Protein AF-A0A951HLP0-F1 (afdb_monomer)

Secondary structure (DSSP, 8-state):
-PPP---TT------TT-TTHHHHHHHHHHHHHHHHHHHHHHHHHHH-TT----SSHHHHHHHHHHHHHH-GGGSS-HHHHHHHHHHHHHHHHHHHHHHHEEEEEEE-TTS-EEEEEEETTS-GGGTTSSEEEEEHHHHHHHHHHHHHHHHHHHHTSPPPPP-PPPPPP-

pLDDT: mean 77.83, std 17.71, range [28.23, 96.06]

Foldseek 3Di:
DDDPDDDPQFDPDQPVVNPCPLVVLLVLLLVLVVVLLVVLVVLLCVLPVPDPQDPQPVSSLVSSLVSCVVPVLQFQDSVLLVVLSVLCVVSSVVNVQSVQWDWDWTQHPVRWIKIWTFGPPQDPVGSPPDTDIDTPVCSVVSSVSNVVSSVSNVNGGDPDPDDPDPDDDD

Sequence (170 aa):
MNAPAVIPGVGQTVPPGAEGQAELFTGRFLKKVAEFEIWMVRLIAAADPTARIDTLIGKRVGALRAAVEKRPEIVRDRKRVEELLDRLQPYLALRAELAHGCSTTLTSEDGKRIYLFETASACPAHLWKVRTVIREDEIAVLYRGLSQIINELRQQTPPTPSSPRPRAPA

Mean predicted aligned error: 10.6 Å

Radius of gyration: 21.42 Å; Cα contacts (8 Å, |Δi|>4): 154; chains: 1; bounding box: 77×36×52 Å

Structure (mmCIF, N/CA/C/O backbone):
data_AF-A0A951HLP0-F1
#
_entry.id   AF-A0A951HLP0-F1
#
loop_
_atom_site.group_PDB
_atom_site.id
_atom_site.type_symbol
_atom_site.label_atom_id
_atom_site.label_alt_id
_atom_site.label_comp_id
_atom_site.label_asym_id
_atom_site.label_entity_id
_atom_site.label_seq_id
_atom_site.pdbx_PDB_ins_code
_atom_site.Cartn_x
_atom_site.Cartn_y
_atom_site.Cartn_z
_atom_site.occupancy
_atom_site.B_iso_or_equiv
_atom_site.auth_seq_id
_atom_site.auth_comp_id
_atom_site.auth_asym_id
_atom_site.auth_atom_id
_atom_site.pdbx_PDB_model_num
ATOM 1 N N . MET A 1 1 ? -30.164 25.508 22.913 1.00 33.47 1 MET A N 1
ATOM 2 C CA . MET A 1 1 ? -29.064 24.565 23.205 1.00 33.47 1 MET A CA 1
ATOM 3 C C . MET A 1 1 ? -29.574 23.179 22.847 1.00 33.47 1 MET A C 1
ATOM 5 O O . MET A 1 1 ? -30.487 22.711 23.509 1.00 33.47 1 MET A O 1
ATOM 9 N N . ASN A 1 2 ? -29.101 22.589 21.746 1.00 32.47 2 ASN A N 1
ATOM 10 C CA . ASN A 1 2 ? -29.548 21.262 21.309 1.00 32.47 2 ASN A CA 1
ATOM 11 C C . ASN A 1 2 ? -28.756 20.199 22.074 1.00 32.47 2 ASN A C 1
ATOM 13 O O . ASN A 1 2 ? -27.527 20.205 22.028 1.00 32.47 2 ASN A O 1
ATOM 17 N N . ALA A 1 3 ? -29.458 19.325 22.793 1.00 28.23 3 ALA A N 1
ATOM 18 C CA . ALA A 1 3 ? -28.857 18.172 23.449 1.00 28.23 3 ALA A CA 1
ATOM 19 C C . ALA A 1 3 ? -28.248 17.227 22.392 1.00 28.23 3 ALA A C 1
ATOM 21 O O . ALA A 1 3 ? -28.866 17.032 21.340 1.00 28.23 3 ALA A O 1
ATOM 22 N N . PRO A 1 4 ? -27.058 16.645 22.627 1.00 33.72 4 PRO A N 1
ATOM 23 C CA . PRO A 1 4 ? -26.508 15.644 21.723 1.00 33.72 4 PRO A CA 1
ATOM 24 C C . PRO A 1 4 ? -27.424 14.415 21.707 1.00 33.72 4 PRO A C 1
ATOM 26 O O . PRO A 1 4 ? -27.806 13.893 22.755 1.00 33.72 4 PRO A O 1
ATOM 29 N N . ALA A 1 5 ? -27.798 13.971 20.507 1.00 35.06 5 ALA A N 1
ATOM 30 C CA . ALA A 1 5 ? -28.610 12.780 20.311 1.00 35.06 5 ALA A CA 1
ATOM 31 C C . ALA A 1 5 ? -27.843 11.544 20.808 1.00 35.06 5 ALA A C 1
ATOM 33 O O . ALA A 1 5 ? -26.835 11.145 20.225 1.00 35.06 5 ALA A O 1
ATOM 34 N N . VAL A 1 6 ? -28.326 10.951 21.898 1.00 36.53 6 VAL A N 1
ATOM 35 C CA . VAL A 1 6 ? -27.866 9.655 22.399 1.00 36.53 6 VAL A CA 1
ATOM 36 C C . VAL A 1 6 ? -28.359 8.589 21.423 1.00 36.53 6 VAL A C 1
ATOM 38 O O . VAL A 1 6 ? -29.564 8.391 21.278 1.00 36.53 6 VAL A O 1
ATOM 41 N N . ILE A 1 7 ? -27.436 7.924 20.726 1.00 45.84 7 ILE A N 1
ATOM 42 C CA . ILE A 1 7 ? -27.752 6.743 19.916 1.00 45.84 7 ILE A CA 1
ATOM 43 C C . ILE A 1 7 ? -28.088 5.605 20.899 1.00 45.84 7 ILE A C 1
ATOM 45 O O . ILE A 1 7 ? -27.218 5.237 21.694 1.00 45.84 7 ILE A O 1
ATOM 49 N N . PRO A 1 8 ? -29.315 5.051 20.898 1.00 32.91 8 PRO A N 1
ATOM 50 C CA . PRO A 1 8 ? -29.680 3.966 21.805 1.00 32.91 8 PRO A CA 1
ATOM 51 C C . PRO A 1 8 ? -28.846 2.716 21.490 1.00 32.91 8 PRO A C 1
ATOM 53 O O . PRO A 1 8 ? -28.752 2.328 20.328 1.00 32.91 8 PRO A O 1
ATOM 56 N N . GLY A 1 9 ? -28.250 2.091 22.511 1.00 42.84 9 GLY A N 1
ATOM 57 C CA . GLY A 1 9 ? -27.527 0.812 22.386 1.00 42.84 9 GLY A CA 1
ATOM 58 C C . GLY A 1 9 ? -25.995 0.894 22.346 1.00 42.84 9 GLY A C 1
ATOM 59 O O . GLY A 1 9 ? -25.335 -0.134 22.273 1.00 42.84 9 GLY A O 1
ATOM 60 N N . VAL A 1 10 ? -25.396 2.087 22.433 1.00 45.25 10 VAL A N 1
ATOM 61 C CA . VAL A 1 10 ? -23.932 2.231 22.512 1.00 45.25 10 VAL A CA 1
ATOM 62 C C . VAL A 1 10 ? -23.540 2.629 23.930 1.00 45.25 10 VAL A C 1
ATOM 64 O O . VAL A 1 10 ? -23.569 3.805 24.292 1.00 45.25 10 VAL A O 1
ATOM 67 N N . GLY A 1 11 ? -23.173 1.642 24.747 1.00 44.16 11 GLY A N 1
ATOM 68 C CA . GLY A 1 11 ? -22.520 1.887 26.029 1.00 44.16 11 GLY A CA 1
ATOM 69 C C . GLY A 1 11 ? -21.175 2.571 25.790 1.00 44.16 11 GLY A C 1
ATOM 70 O O . GLY A 1 11 ? -20.193 1.921 25.439 1.00 44.16 11 GLY A O 1
ATOM 71 N N . GLN A 1 12 ? -21.120 3.895 25.942 1.00 46.59 12 GLN A N 1
ATOM 72 C CA . GLN A 1 12 ? -19.870 4.654 25.907 1.00 46.59 12 GLN A CA 1
ATOM 73 C C . GLN A 1 12 ? -19.082 4.410 27.197 1.00 46.59 12 GLN A C 1
ATOM 75 O O . GLN A 1 12 ? -19.018 5.251 28.087 1.00 46.59 12 GLN A O 1
ATOM 80 N N . THR A 1 13 ? -18.459 3.244 27.301 1.00 47.34 13 THR A N 1
ATOM 81 C CA . THR A 1 13 ? -17.343 3.029 28.218 1.00 47.34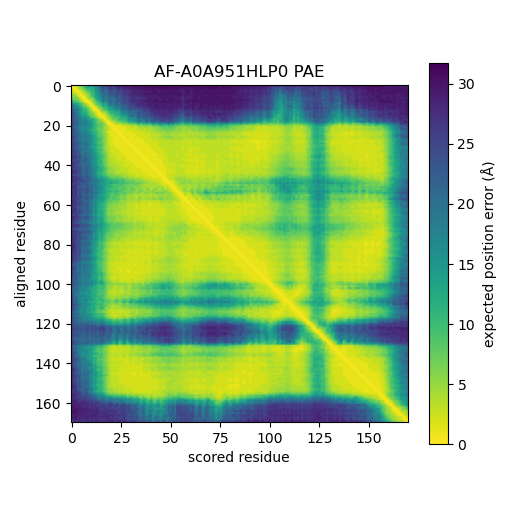 13 THR A CA 1
ATOM 82 C C . THR A 1 13 ? -16.139 2.661 27.372 1.00 47.34 13 THR A C 1
ATOM 84 O O . THR A 1 13 ? -16.037 1.539 26.873 1.00 47.34 13 THR A O 1
ATOM 87 N N . VAL A 1 14 ? -15.256 3.637 27.154 1.00 51.31 14 VAL A N 1
ATOM 88 C CA . VAL A 1 14 ? -13.933 3.408 26.568 1.00 51.31 14 VAL A CA 1
ATOM 89 C C . VAL A 1 14 ? -13.076 2.774 27.669 1.00 51.31 14 VAL A C 1
ATOM 91 O O . VAL A 1 14 ? -12.865 3.415 28.700 1.00 51.31 14 VAL A O 1
ATOM 94 N N . PRO A 1 15 ? -12.609 1.522 27.522 1.00 49.81 15 PRO A N 1
ATOM 95 C CA . PRO A 1 15 ? -11.716 0.923 28.505 1.00 49.81 15 PRO A CA 1
ATOM 96 C C . PRO A 1 15 ? -10.405 1.723 28.593 1.00 49.81 15 PRO A C 1
ATOM 98 O O . PRO A 1 15 ? -9.891 2.147 27.550 1.00 49.81 15 PRO A O 1
ATOM 101 N N . PRO A 1 16 ? -9.808 1.898 29.785 1.00 44.09 16 PRO A N 1
ATOM 102 C CA . PRO A 1 16 ? -8.483 2.503 29.906 1.00 44.09 16 PRO A CA 1
ATOM 103 C C . PRO A 1 16 ? -7.464 1.710 29.066 1.00 44.09 16 PRO A C 1
ATOM 105 O O . PRO A 1 16 ? -7.384 0.486 29.162 1.00 44.09 16 PRO A O 1
ATOM 108 N N . GLY A 1 17 ? -6.721 2.400 28.191 1.00 51.84 17 GLY A N 1
ATOM 109 C CA . GLY A 1 17 ? -5.798 1.787 27.219 1.00 51.84 17 GLY A CA 1
ATOM 110 C C . GLY A 1 17 ? -6.395 1.474 25.836 1.00 51.84 17 GLY A C 1
ATOM 111 O O . GLY A 1 17 ? -5.693 0.944 24.972 1.00 51.84 17 GLY A O 1
ATOM 112 N N . ALA A 1 18 ? -7.673 1.790 25.594 1.00 51.97 18 ALA A N 1
ATOM 113 C CA . ALA A 1 18 ? -8.251 1.802 24.245 1.00 51.97 18 ALA A CA 1
ATOM 114 C C . ALA A 1 18 ? -7.958 3.096 23.466 1.00 51.97 18 ALA A C 1
ATOM 116 O O . ALA A 1 18 ? -8.036 3.090 22.236 1.00 51.97 18 ALA A O 1
ATOM 117 N N . GLU A 1 19 ? -7.580 4.165 24.167 1.00 56.59 19 GLU A N 1
ATOM 118 C CA . GLU A 1 19 ? -7.109 5.420 23.582 1.00 56.59 19 GLU A CA 1
ATOM 119 C C . GLU A 1 19 ? -5.821 5.169 22.784 1.00 56.59 19 GLU A C 1
ATOM 121 O O . GLU A 1 19 ? -4.858 4.597 23.296 1.00 56.59 19 GLU A O 1
ATOM 126 N N . GLY A 1 20 ? -5.803 5.550 21.507 1.00 69.50 20 GLY A N 1
ATOM 127 C CA . GLY A 1 20 ? -4.611 5.445 20.666 1.00 69.50 20 GLY A CA 1
ATOM 128 C C . GLY A 1 20 ? -4.550 4.218 19.753 1.00 69.50 20 GLY A C 1
ATOM 129 O O . GLY A 1 20 ? -3.706 4.190 18.864 1.00 69.50 20 GLY A O 1
ATOM 130 N N . GLN A 1 21 ? -5.391 3.189 19.917 1.00 78.38 21 GLN A N 1
ATOM 131 C CA . GLN A 1 21 ? -5.328 1.994 19.050 1.00 78.38 21 GLN A CA 1
ATOM 132 C C . GLN A 1 21 ? -5.685 2.309 17.586 1.00 78.38 21 GLN A C 1
ATOM 134 O O . GLN A 1 21 ? -5.004 1.837 16.671 1.00 78.38 21 GLN A O 1
ATOM 139 N N . ALA A 1 22 ? -6.704 3.143 17.361 1.00 80.56 22 ALA A N 1
ATOM 140 C CA . ALA A 1 22 ? -7.105 3.583 16.023 1.00 80.56 22 ALA A CA 1
ATOM 141 C C . ALA A 1 22 ? -6.003 4.422 15.360 1.00 80.56 22 ALA A C 1
ATOM 143 O O . ALA A 1 22 ? -5.682 4.246 14.182 1.00 80.56 22 ALA A O 1
ATOM 144 N N . GLU A 1 23 ? -5.378 5.298 16.141 1.00 83.75 23 GLU A N 1
ATOM 145 C CA . GLU A 1 23 ? -4.294 6.183 15.732 1.00 83.75 23 GLU A CA 1
ATOM 146 C C . GLU A 1 23 ? -3.020 5.380 15.437 1.00 83.75 23 GLU A C 1
ATOM 148 O O . GLU A 1 23 ? -2.352 5.613 14.429 1.00 83.75 23 GLU A O 1
ATOM 153 N N . LEU A 1 24 ? -2.705 4.377 16.263 1.00 86.62 24 LEU A N 1
ATOM 154 C CA . LEU A 1 24 ? -1.588 3.455 16.053 1.00 86.62 24 LEU A CA 1
ATOM 155 C C . LEU A 1 24 ? -1.782 2.617 14.790 1.00 86.62 24 LEU A C 1
ATOM 157 O O . LEU A 1 24 ? -0.832 2.457 14.018 1.00 86.62 24 LEU A O 1
ATOM 161 N N . PHE A 1 25 ? -2.987 2.086 14.567 1.00 88.06 25 PHE A N 1
ATOM 162 C CA . PHE A 1 25 ? -3.315 1.384 13.330 1.00 88.06 25 PHE A CA 1
ATOM 163 C C . PHE A 1 25 ? -3.137 2.306 12.124 1.00 88.06 25 PHE A C 1
ATOM 165 O O . PHE A 1 25 ? -2.385 1.964 11.212 1.00 88.06 25 PHE A O 1
ATOM 172 N N . THR A 1 26 ? -3.747 3.491 12.164 1.00 87.94 26 THR A N 1
ATOM 173 C CA . THR A 1 26 ? -3.657 4.504 11.107 1.00 87.94 26 THR A CA 1
ATOM 174 C C . THR A 1 26 ? -2.202 4.842 10.803 1.00 87.94 26 THR A C 1
ATOM 176 O O . THR A 1 26 ? -1.750 4.689 9.670 1.00 87.94 26 THR A O 1
ATOM 179 N N . GLY A 1 27 ? -1.413 5.197 11.819 1.00 89.56 27 GLY A N 1
ATOM 180 C CA . GLY A 1 27 ? 0.000 5.531 11.664 1.00 89.56 27 GLY A CA 1
ATOM 181 C C . GLY A 1 27 ? 0.823 4.388 11.062 1.00 89.56 27 GLY A C 1
ATOM 182 O O . GLY A 1 27 ? 1.604 4.610 10.135 1.00 89.56 27 GLY A O 1
ATOM 183 N N . ARG A 1 28 ? 0.629 3.146 11.529 1.00 91.31 28 ARG A N 1
ATOM 184 C CA . ARG A 1 28 ? 1.326 1.967 10.981 1.00 91.31 28 ARG A CA 1
ATOM 185 C C . ARG A 1 28 ? 0.916 1.675 9.541 1.00 91.31 28 ARG A C 1
ATOM 187 O O . ARG A 1 28 ? 1.782 1.389 8.715 1.00 91.31 28 ARG A O 1
ATOM 194 N N . PHE A 1 29 ? -0.376 1.755 9.239 1.00 92.88 29 PHE A N 1
ATOM 195 C CA . PHE A 1 29 ? -0.913 1.510 7.906 1.00 92.88 29 PHE A CA 1
ATOM 196 C C . PHE A 1 29 ? -0.388 2.547 6.908 1.00 92.88 29 PHE A C 1
ATOM 198 O O . PHE A 1 29 ? 0.205 2.184 5.891 1.00 92.88 29 PHE A O 1
ATOM 205 N N . LEU A 1 30 ? -0.503 3.837 7.240 1.00 91.81 30 LEU A N 1
ATOM 206 C CA . LEU A 1 30 ? -0.012 4.937 6.408 1.00 91.81 30 LEU A CA 1
ATOM 207 C C . LEU A 1 30 ? 1.502 4.857 6.195 1.00 91.81 30 LEU A C 1
ATOM 209 O O . LEU A 1 30 ? 1.968 5.001 5.064 1.00 91.81 30 LEU A O 1
ATOM 213 N N . LYS A 1 31 ? 2.274 4.550 7.246 1.00 92.69 31 LYS A N 1
ATOM 214 C CA . LYS A 1 31 ? 3.724 4.342 7.128 1.00 92.69 31 LYS A CA 1
ATOM 215 C C . LYS A 1 31 ? 4.051 3.211 6.153 1.00 92.69 31 LYS A C 1
ATOM 217 O O . LYS A 1 31 ? 4.928 3.367 5.307 1.00 92.69 31 LYS A O 1
ATOM 222 N N . LYS A 1 32 ? 3.334 2.087 6.236 1.00 92.75 32 LYS A N 1
ATOM 223 C CA . LYS A 1 32 ? 3.557 0.936 5.354 1.00 92.75 32 LYS A CA 1
ATOM 224 C C . LYS A 1 32 ? 3.273 1.272 3.891 1.00 92.75 32 LYS A C 1
ATOM 226 O O . LYS A 1 32 ? 4.046 0.888 3.013 1.00 92.75 32 LYS A O 1
ATOM 231 N N . VAL A 1 33 ? 2.200 2.017 3.630 1.00 92.88 33 VAL A N 1
ATOM 232 C CA . VAL A 1 33 ? 1.884 2.498 2.280 1.00 92.88 33 VAL A CA 1
ATOM 233 C C . VAL A 1 33 ? 2.950 3.480 1.790 1.00 92.88 33 VAL A C 1
ATOM 235 O O . VAL A 1 33 ? 3.415 3.342 0.664 1.00 92.88 33 VAL A O 1
ATOM 238 N N . ALA A 1 34 ? 3.427 4.399 2.632 1.00 90.50 34 ALA A N 1
ATOM 239 C CA . ALA A 1 34 ? 4.500 5.326 2.266 1.00 90.50 34 ALA A CA 1
ATOM 240 C C . ALA A 1 34 ? 5.815 4.604 1.904 1.00 90.50 34 ALA A C 1
ATOM 242 O O . ALA A 1 34 ? 6.459 4.943 0.911 1.00 90.50 34 ALA A O 1
ATOM 243 N N . GLU A 1 35 ? 6.202 3.562 2.649 1.00 91.19 35 GLU A N 1
ATOM 244 C CA . GLU A 1 35 ? 7.356 2.711 2.306 1.00 91.19 35 GLU A CA 1
ATOM 245 C C . GLU A 1 35 ? 7.196 2.034 0.937 1.00 91.19 35 GLU A C 1
ATOM 247 O O . GLU A 1 35 ? 8.170 1.853 0.200 1.00 91.19 35 GLU A O 1
ATOM 252 N N . PHE A 1 36 ? 5.971 1.633 0.597 1.00 92.12 36 PHE A N 1
ATOM 253 C CA . PHE A 1 36 ? 5.656 1.081 -0.713 1.00 92.12 36 PHE A CA 1
ATOM 254 C C . PHE A 1 36 ? 5.706 2.148 -1.813 1.00 92.12 36 PHE A C 1
ATOM 256 O O . PHE A 1 36 ? 6.301 1.901 -2.860 1.00 92.12 36 PHE A O 1
ATOM 263 N N . GLU A 1 37 ? 5.180 3.348 -1.566 1.00 91.19 37 GLU A N 1
ATOM 264 C CA . GLU A 1 37 ? 5.268 4.473 -2.501 1.00 91.19 37 GLU A CA 1
ATOM 265 C C . GLU A 1 37 ? 6.723 4.808 -2.853 1.00 91.19 37 GLU A C 1
ATOM 267 O O . GLU A 1 37 ? 7.054 4.945 -4.029 1.00 91.19 37 GLU A O 1
ATOM 272 N N . ILE A 1 38 ? 7.612 4.870 -1.856 1.00 90.00 38 ILE A N 1
ATOM 273 C CA . ILE A 1 38 ? 9.047 5.114 -2.073 1.00 90.00 38 ILE A CA 1
ATOM 274 C C . ILE A 1 38 ? 9.661 4.021 -2.954 1.00 90.00 38 ILE A C 1
ATOM 276 O O . ILE A 1 38 ? 10.454 4.315 -3.850 1.00 90.00 38 ILE A O 1
ATOM 280 N N . TRP A 1 39 ? 9.305 2.758 -2.715 1.00 90.50 39 TRP A N 1
ATOM 281 C CA . TRP A 1 39 ? 9.765 1.649 -3.548 1.00 90.50 39 TRP A CA 1
ATOM 282 C C . TRP A 1 39 ? 9.264 1.776 -4.997 1.00 90.50 39 TRP A C 1
ATOM 284 O O . TRP A 1 39 ? 10.074 1.644 -5.914 1.00 90.50 39 TRP A O 1
ATOM 294 N N . MET A 1 40 ? 7.986 2.114 -5.217 1.00 90.94 40 MET A N 1
ATOM 295 C CA . MET A 1 40 ? 7.440 2.318 -6.567 1.00 90.94 40 MET A CA 1
ATOM 296 C C . MET A 1 40 ? 8.172 3.435 -7.309 1.00 90.94 40 MET A C 1
ATOM 298 O O . MET A 1 40 ? 8.553 3.258 -8.460 1.00 90.94 40 MET A O 1
ATOM 302 N N . VAL A 1 41 ? 8.404 4.569 -6.642 1.00 90.25 41 VAL A N 1
ATOM 303 C CA . VAL A 1 41 ? 9.123 5.721 -7.209 1.00 90.25 41 VAL A CA 1
ATOM 304 C C . VAL A 1 41 ? 10.511 5.298 -7.692 1.00 90.25 41 VAL A C 1
ATOM 306 O O . VAL A 1 41 ? 10.904 5.636 -8.804 1.00 90.25 41 VAL A O 1
ATOM 309 N N . ARG A 1 42 ? 11.241 4.516 -6.886 1.00 88.25 42 ARG A N 1
ATOM 310 C CA . ARG A 1 42 ? 12.567 4.001 -7.261 1.00 88.25 42 ARG A CA 1
ATOM 311 C C . ARG A 1 42 ? 12.505 3.071 -8.468 1.00 88.25 42 ARG A C 1
ATOM 313 O O . ARG A 1 42 ? 13.367 3.159 -9.334 1.00 88.25 42 ARG A O 1
ATOM 320 N N . LEU A 1 43 ? 11.499 2.199 -8.527 1.00 87.44 43 LEU A N 1
ATOM 321 C CA . LEU A 1 43 ? 11.332 1.265 -9.637 1.00 87.44 43 LEU A CA 1
ATOM 322 C C . LEU A 1 43 ? 10.976 1.996 -10.941 1.00 87.44 43 LEU A C 1
ATOM 324 O O . LEU A 1 43 ? 11.568 1.715 -11.979 1.00 87.44 43 LEU A O 1
ATOM 328 N N . ILE A 1 44 ? 10.080 2.985 -10.872 1.00 89.06 44 ILE A N 1
ATOM 329 C CA . ILE A 1 44 ? 9.731 3.847 -12.010 1.00 89.06 44 ILE A CA 1
ATOM 330 C C . ILE A 1 44 ? 10.964 4.617 -12.485 1.00 89.06 44 ILE A C 1
ATOM 332 O O . ILE A 1 44 ? 11.258 4.596 -13.672 1.00 89.06 44 ILE A O 1
ATOM 336 N N . ALA A 1 45 ? 11.719 5.237 -11.575 1.00 86.88 45 ALA A N 1
ATOM 337 C CA . ALA A 1 45 ? 12.927 5.985 -11.924 1.00 86.88 45 ALA A CA 1
ATOM 338 C C . ALA A 1 45 ? 14.028 5.098 -12.535 1.00 86.88 45 ALA A C 1
ATOM 340 O O . ALA A 1 45 ? 14.765 5.547 -13.407 1.00 86.88 45 ALA A O 1
ATOM 341 N N . ALA A 1 46 ? 14.142 3.837 -12.108 1.00 83.56 46 ALA A N 1
ATOM 342 C CA . ALA A 1 46 ? 15.068 2.879 -12.713 1.00 83.56 46 ALA A CA 1
ATOM 343 C C . ALA A 1 46 ? 14.639 2.466 -14.135 1.00 83.56 46 ALA A C 1
ATOM 345 O O . ALA A 1 46 ? 15.486 2.202 -14.991 1.00 83.56 46 ALA A O 1
ATOM 346 N N . ALA A 1 47 ? 13.330 2.414 -14.392 1.00 85.06 47 ALA A N 1
ATOM 347 C CA . ALA A 1 47 ? 12.780 2.117 -15.709 1.00 85.06 47 ALA A CA 1
ATOM 348 C C . ALA A 1 47 ? 12.875 3.320 -16.661 1.00 85.06 47 ALA A C 1
ATOM 350 O O . ALA A 1 47 ? 13.255 3.154 -17.820 1.00 85.06 47 ALA A O 1
ATOM 351 N N . ASP A 1 48 ? 12.562 4.512 -16.159 1.00 84.12 48 ASP A N 1
ATOM 352 C CA . ASP A 1 48 ? 12.552 5.780 -16.882 1.00 84.12 48 ASP A CA 1
ATOM 353 C C . ASP A 1 48 ? 13.072 6.910 -15.969 1.00 84.12 48 ASP A C 1
ATOM 355 O O . ASP A 1 48 ? 12.303 7.508 -15.208 1.00 84.12 48 ASP A O 1
ATOM 359 N N . PRO A 1 49 ? 14.375 7.241 -16.048 1.00 81.94 49 PRO A N 1
ATOM 360 C CA . PRO A 1 49 ? 14.981 8.302 -15.241 1.00 81.94 49 PRO A CA 1
ATOM 361 C C . PRO A 1 49 ? 14.418 9.700 -15.523 1.00 81.94 49 PRO A C 1
ATOM 363 O O . PRO A 1 49 ? 14.631 10.619 -14.734 1.00 81.94 49 PRO A O 1
ATOM 366 N N . THR A 1 50 ? 13.725 9.879 -16.652 1.00 83.81 50 THR A N 1
ATOM 367 C CA . THR A 1 50 ? 13.145 11.162 -17.070 1.00 83.81 50 THR A CA 1
ATOM 368 C C . THR A 1 50 ? 11.679 11.308 -16.673 1.00 83.81 50 THR A C 1
ATOM 370 O O . THR A 1 50 ? 11.104 12.393 -16.810 1.00 83.81 50 THR A O 1
ATOM 373 N N . ALA A 1 51 ? 11.069 10.240 -16.147 1.00 80.75 51 ALA A N 1
ATOM 374 C CA . ALA A 1 51 ? 9.680 10.242 -15.729 1.00 80.75 51 ALA A CA 1
ATOM 375 C C . ALA A 1 51 ? 9.438 11.292 -14.636 1.00 80.75 51 ALA A C 1
ATOM 377 O O . ALA A 1 51 ? 10.045 11.278 -13.564 1.00 80.75 51 ALA A O 1
ATOM 378 N N . ARG A 1 52 ? 8.474 12.187 -14.875 1.00 81.44 52 ARG A N 1
ATOM 379 C CA . ARG A 1 52 ? 7.936 13.059 -13.826 1.00 81.44 52 ARG A CA 1
ATOM 380 C C . ARG A 1 52 ? 7.006 12.240 -12.941 1.00 81.44 52 ARG A C 1
ATOM 382 O O . ARG A 1 52 ? 5.879 11.937 -13.327 1.00 81.44 52 ARG A O 1
ATOM 389 N N . ILE A 1 53 ? 7.489 11.872 -11.759 1.00 79.81 53 ILE A N 1
ATOM 390 C CA . ILE A 1 53 ? 6.726 11.057 -10.814 1.00 79.81 53 ILE A CA 1
ATOM 391 C C . ILE A 1 53 ? 5.850 11.975 -9.956 1.00 79.81 53 ILE A C 1
ATOM 393 O O . ILE A 1 53 ? 6.349 12.778 -9.171 1.00 79.81 53 ILE A O 1
ATOM 397 N N . ASP A 1 54 ? 4.534 11.855 -10.124 1.00 84.06 54 ASP A N 1
ATOM 398 C CA . ASP A 1 54 ? 3.536 12.647 -9.398 1.00 84.06 54 ASP A CA 1
ATOM 399 C C . ASP A 1 54 ? 3.538 12.319 -7.887 1.00 84.06 54 ASP A C 1
ATOM 401 O O . ASP A 1 54 ? 4.058 11.285 -7.455 1.00 84.06 54 ASP A O 1
ATOM 405 N N . THR A 1 55 ? 2.967 13.191 -7.056 1.00 78.69 55 THR A N 1
ATOM 406 C CA . THR A 1 55 ? 2.843 12.976 -5.605 1.00 78.69 55 THR A CA 1
ATOM 407 C C . THR A 1 55 ? 1.658 12.086 -5.243 1.00 78.69 55 THR A C 1
ATOM 409 O O . THR A 1 55 ? 1.691 11.424 -4.207 1.00 78.69 55 THR A O 1
ATOM 412 N N . LEU A 1 56 ? 0.635 12.020 -6.099 1.00 81.38 56 LEU A N 1
ATOM 413 C CA . LEU A 1 56 ? -0.572 11.240 -5.839 1.00 81.38 56 LEU A CA 1
ATOM 414 C C . LEU A 1 56 ? -0.333 9.739 -6.052 1.00 81.38 56 LEU A C 1
ATOM 416 O O . LEU A 1 56 ? 0.044 9.302 -7.141 1.00 81.38 56 LEU A O 1
ATOM 420 N N . ILE A 1 57 ? -0.637 8.927 -5.034 1.00 82.50 57 ILE A N 1
ATOM 421 C CA . ILE A 1 57 ? -0.406 7.474 -5.064 1.00 82.50 57 ILE A CA 1
ATOM 422 C C . ILE A 1 57 ? -1.096 6.773 -6.243 1.00 82.50 57 ILE A C 1
ATOM 424 O O . ILE A 1 57 ? -0.475 5.937 -6.895 1.00 82.50 57 ILE A O 1
ATOM 428 N N . GLY A 1 58 ? -2.333 7.151 -6.583 1.00 80.19 58 GLY A N 1
ATOM 429 C CA . GLY A 1 58 ? -3.049 6.568 -7.724 1.00 80.19 58 GLY A CA 1
ATOM 430 C C . GLY A 1 58 ? -2.322 6.802 -9.052 1.00 80.19 58 GLY A C 1
ATOM 431 O O . GLY A 1 58 ? -2.186 5.888 -9.864 1.00 80.19 58 GLY A O 1
ATOM 432 N N . LYS A 1 59 ? -1.749 7.997 -9.237 1.00 84.75 59 LYS A N 1
ATOM 433 C CA . LYS A 1 59 ? -0.929 8.315 -10.413 1.00 84.75 59 LYS A CA 1
ATOM 434 C C . LYS A 1 59 ? 0.401 7.564 -10.406 1.00 84.75 59 LYS A C 1
ATOM 436 O O . LYS A 1 59 ? 0.840 7.125 -11.463 1.00 84.75 59 LYS A O 1
ATOM 441 N N . ARG A 1 60 ? 1.016 7.355 -9.235 1.00 87.38 60 ARG A N 1
ATOM 442 C CA . ARG A 1 60 ? 2.229 6.524 -9.094 1.00 87.38 60 ARG A CA 1
ATOM 443 C C . ARG A 1 60 ? 1.974 5.072 -9.498 1.00 87.38 60 ARG A C 1
ATOM 445 O O . ARG A 1 60 ? 2.795 4.497 -10.201 1.00 87.38 60 ARG A O 1
ATOM 452 N N . VAL A 1 61 ? 0.831 4.499 -9.121 1.00 89.00 61 VAL A N 1
ATOM 453 C CA . VAL A 1 61 ? 0.447 3.138 -9.539 1.00 89.00 61 VAL A CA 1
ATOM 454 C C . VAL A 1 61 ? 0.240 3.061 -11.052 1.00 89.00 61 VAL A C 1
ATOM 456 O O . VAL A 1 61 ? 0.751 2.142 -11.687 1.00 89.00 61 VAL A O 1
ATOM 459 N N . GLY A 1 62 ? -0.442 4.045 -11.647 1.00 88.19 62 GLY A N 1
ATOM 460 C CA . GLY A 1 62 ? -0.576 4.141 -13.105 1.00 88.19 62 GLY A CA 1
ATOM 461 C C . GLY A 1 62 ? 0.776 4.266 -13.816 1.00 88.19 62 GLY A C 1
ATOM 462 O O . GLY A 1 62 ? 1.027 3.574 -14.801 1.00 88.19 62 GLY A O 1
ATOM 463 N N . ALA A 1 63 ? 1.684 5.081 -13.275 1.00 88.94 63 ALA A N 1
ATOM 464 C CA . ALA A 1 63 ? 3.040 5.229 -13.796 1.00 88.94 63 ALA A CA 1
ATOM 465 C C . ALA A 1 63 ? 3.853 3.930 -13.684 1.00 88.94 63 ALA A C 1
ATOM 467 O O . ALA A 1 63 ? 4.586 3.598 -14.611 1.00 88.94 63 ALA A O 1
ATOM 468 N N . LEU A 1 64 ? 3.691 3.162 -12.602 1.00 89.62 64 LEU A N 1
ATOM 469 C CA . LEU A 1 64 ? 4.314 1.846 -12.471 1.00 89.62 64 LEU A CA 1
ATOM 470 C C . LEU A 1 64 ? 3.772 0.858 -13.511 1.00 89.62 64 LEU A C 1
ATOM 472 O O . LEU A 1 64 ? 4.568 0.161 -14.134 1.00 89.62 64 LEU A O 1
ATOM 476 N N . ARG A 1 65 ? 2.453 0.825 -13.750 1.00 91.44 65 ARG A N 1
ATOM 477 C CA . ARG A 1 65 ? 1.868 -0.000 -14.824 1.00 91.44 65 ARG A CA 1
ATOM 478 C C . ARG A 1 65 ? 2.474 0.355 -16.181 1.00 91.44 65 ARG A C 1
ATOM 480 O O . ARG A 1 65 ? 2.954 -0.530 -16.880 1.00 91.44 65 ARG A O 1
ATOM 487 N N . ALA A 1 66 ? 2.541 1.646 -16.504 1.00 90.00 66 ALA A N 1
ATOM 488 C C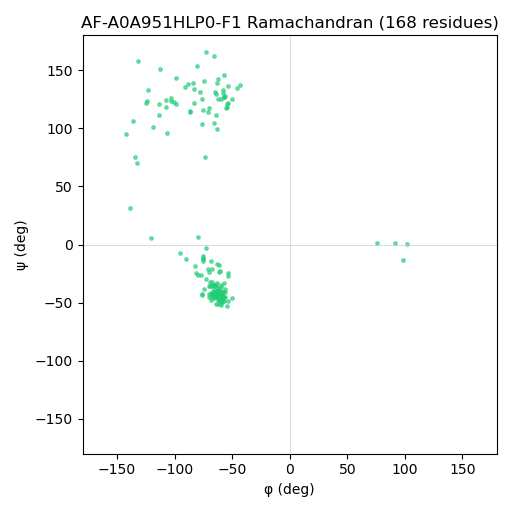A . ALA A 1 66 ? 3.146 2.117 -17.748 1.00 90.00 66 ALA A CA 1
ATOM 489 C C . ALA A 1 66 ? 4.647 1.779 -17.844 1.00 90.00 66 ALA A C 1
ATOM 491 O O . ALA A 1 66 ? 5.134 1.438 -18.919 1.00 90.00 66 ALA A O 1
ATOM 492 N N . ALA A 1 67 ? 5.388 1.854 -16.735 1.00 88.56 67 ALA A N 1
ATOM 493 C CA . ALA A 1 67 ? 6.804 1.494 -16.692 1.00 88.56 67 ALA A CA 1
ATOM 494 C C . ALA A 1 67 ? 7.016 -0.005 -16.954 1.00 88.56 67 ALA A C 1
ATOM 496 O O . ALA A 1 67 ? 7.853 -0.365 -17.777 1.00 88.56 67 ALA A O 1
ATOM 497 N N . VAL A 1 68 ? 6.224 -0.864 -16.305 1.00 89.69 68 VAL A N 1
ATOM 498 C CA . VAL A 1 68 ? 6.255 -2.323 -16.495 1.00 89.69 68 VAL A CA 1
ATOM 499 C C . VAL A 1 68 ? 5.820 -2.714 -17.909 1.00 89.69 68 VAL A C 1
ATOM 501 O O . VAL A 1 68 ? 6.356 -3.656 -18.484 1.00 89.69 68 VAL A O 1
ATOM 504 N N . GLU A 1 69 ? 4.872 -1.988 -18.497 1.00 89.69 69 GLU A N 1
ATOM 505 C CA . GLU A 1 69 ? 4.446 -2.211 -19.876 1.00 89.69 69 GLU A CA 1
ATOM 506 C C . GLU A 1 69 ? 5.535 -1.861 -20.893 1.00 89.69 69 GLU A C 1
ATOM 508 O O . GLU A 1 69 ? 5.790 -2.640 -21.810 1.00 89.69 69 GLU A O 1
ATOM 513 N N . LYS A 1 70 ? 6.196 -0.712 -20.721 1.00 88.00 70 LYS A N 1
ATOM 514 C CA . LYS A 1 70 ? 7.280 -0.268 -21.609 1.00 88.00 70 LYS A CA 1
ATOM 515 C C . LYS A 1 70 ? 8.542 -1.113 -21.465 1.00 88.00 70 LYS A C 1
ATOM 517 O O . LYS A 1 70 ? 9.260 -1.299 -22.442 1.00 88.00 70 LYS A O 1
ATOM 522 N N . ARG A 1 71 ? 8.838 -1.557 -20.242 1.00 87.56 71 ARG A N 1
ATOM 523 C CA . ARG A 1 71 ? 10.070 -2.260 -19.875 1.00 87.56 71 ARG A CA 1
ATOM 524 C C . ARG A 1 71 ? 9.744 -3.476 -19.014 1.00 87.56 71 ARG A C 1
ATOM 526 O O . ARG A 1 71 ? 9.924 -3.429 -17.795 1.00 87.56 71 ARG A O 1
ATOM 533 N N . PRO A 1 72 ? 9.233 -4.563 -19.615 1.00 86.88 72 PRO A N 1
ATOM 534 C CA . PRO A 1 72 ? 8.822 -5.742 -18.863 1.00 86.88 72 PRO A CA 1
ATOM 535 C C . PRO A 1 72 ? 9.975 -6.378 -18.080 1.00 86.88 72 PRO A C 1
ATOM 537 O O . PRO A 1 72 ? 9.721 -7.022 -17.072 1.00 86.88 72 PRO A O 1
ATOM 540 N N . GLU A 1 73 ? 11.232 -6.153 -18.472 1.00 87.56 73 GLU A N 1
ATOM 541 C CA . GLU A 1 73 ? 12.422 -6.702 -17.817 1.00 87.56 73 GLU A CA 1
ATOM 542 C C . GLU A 1 73 ? 12.697 -6.147 -16.408 1.00 87.56 73 GLU A C 1
ATOM 544 O O . GLU A 1 73 ? 13.496 -6.721 -15.667 1.00 87.56 73 GLU A O 1
ATOM 549 N N . ILE A 1 74 ? 12.048 -5.046 -16.006 1.00 88.06 74 ILE A N 1
ATOM 550 C CA . ILE A 1 74 ? 12.183 -4.494 -14.644 1.00 88.06 74 ILE A CA 1
ATOM 551 C C . ILE A 1 74 ? 11.416 -5.320 -13.601 1.00 88.06 74 ILE A C 1
ATOM 553 O O . ILE A 1 74 ? 11.566 -5.090 -12.397 1.00 88.06 74 ILE A O 1
ATOM 557 N N . VAL A 1 75 ? 10.583 -6.263 -14.053 1.00 90.75 75 VAL A N 1
ATOM 558 C CA . VAL A 1 75 ? 9.858 -7.224 -13.222 1.00 90.75 75 VAL A CA 1
ATOM 559 C C . VAL A 1 75 ? 10.009 -8.641 -13.781 1.00 90.75 75 VAL A C 1
ATOM 561 O O . VAL A 1 75 ? 10.310 -8.843 -14.950 1.00 90.75 75 VAL A O 1
ATOM 564 N N . ARG A 1 76 ? 9.815 -9.653 -12.937 1.00 91.31 76 ARG A N 1
ATOM 565 C CA . ARG A 1 76 ? 9.892 -11.068 -13.328 1.00 91.31 76 ARG A CA 1
ATOM 566 C C . ARG A 1 76 ? 8.647 -11.518 -14.084 1.00 91.31 76 ARG A C 1
ATOM 568 O O . ARG A 1 76 ? 8.762 -12.216 -15.083 1.00 91.31 76 ARG A O 1
ATOM 575 N N . ASP A 1 77 ? 7.473 -11.120 -13.600 1.00 92.50 77 ASP A N 1
ATOM 576 C CA . ASP A 1 77 ? 6.182 -11.460 -14.192 1.00 92.50 77 ASP A CA 1
ATOM 577 C C . ASP A 1 77 ? 5.271 -10.226 -14.225 1.00 92.50 77 ASP A C 1
ATOM 579 O O . ASP A 1 77 ? 4.740 -9.783 -13.202 1.00 92.50 77 ASP A O 1
ATOM 583 N N . ARG A 1 78 ? 5.084 -9.670 -15.427 1.00 91.19 78 ARG A N 1
ATOM 584 C CA . ARG A 1 78 ? 4.218 -8.508 -15.662 1.00 91.19 78 ARG A CA 1
ATOM 585 C C . ARG A 1 78 ? 2.768 -8.776 -15.259 1.00 91.19 78 ARG A C 1
ATOM 587 O O . ARG A 1 78 ? 2.176 -7.932 -14.590 1.00 91.19 78 ARG A O 1
ATOM 594 N N . LYS A 1 79 ? 2.199 -9.922 -15.652 1.00 92.31 79 LYS A N 1
ATOM 595 C CA . LYS A 1 79 ? 0.786 -10.233 -15.379 1.00 92.31 79 LYS A CA 1
ATOM 596 C C . LYS A 1 79 ? 0.556 -10.318 -13.879 1.00 92.31 79 LYS A C 1
ATOM 598 O O . LYS A 1 79 ? -0.380 -9.714 -13.360 1.00 92.31 79 LYS A O 1
ATOM 603 N N . ARG A 1 80 ? 1.475 -10.975 -13.167 1.00 94.12 80 ARG A N 1
ATOM 604 C CA . ARG A 1 80 ? 1.400 -11.062 -11.709 1.00 94.12 80 ARG A CA 1
ATOM 605 C C . ARG A 1 80 ? 1.480 -9.693 -11.038 1.00 94.12 80 ARG A C 1
ATOM 607 O O . ARG A 1 80 ? 0.771 -9.448 -10.064 1.00 94.12 80 ARG A O 1
ATOM 614 N N . VAL A 1 81 ? 2.326 -8.792 -11.534 1.00 92.38 81 VAL A N 1
ATOM 615 C CA . VAL A 1 81 ? 2.405 -7.418 -11.014 1.00 92.38 81 VAL A CA 1
ATOM 616 C C . VAL A 1 81 ? 1.094 -6.669 -11.238 1.00 92.38 81 VAL A C 1
ATOM 618 O O . VAL A 1 81 ? 0.601 -6.045 -10.303 1.00 92.38 8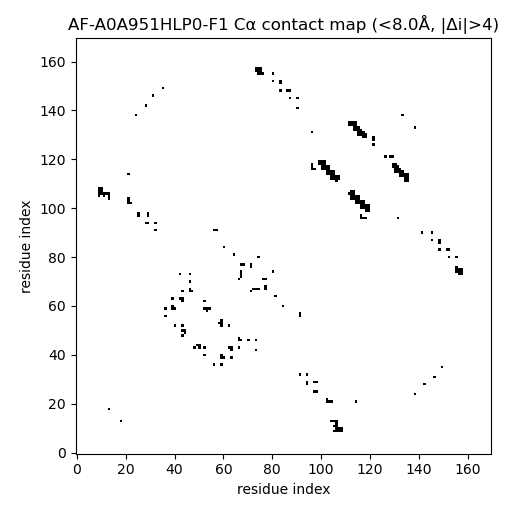1 VAL A O 1
ATOM 621 N N . GLU A 1 82 ? 0.499 -6.755 -12.427 1.00 92.00 82 GLU A N 1
ATOM 622 C CA . GLU A 1 82 ? -0.785 -6.110 -12.728 1.00 92.00 82 GLU A CA 1
ATOM 623 C C . GLU A 1 82 ? -1.907 -6.600 -11.797 1.00 92.00 82 GLU A C 1
ATOM 625 O O . GLU A 1 82 ? -2.588 -5.764 -11.195 1.00 92.00 82 GLU A O 1
ATOM 630 N N . GLU A 1 83 ? -2.018 -7.918 -11.590 1.00 94.75 83 GLU A N 1
ATOM 631 C CA . GLU A 1 83 ? -2.959 -8.537 -10.643 1.00 94.75 83 GLU A CA 1
ATOM 632 C C . GLU A 1 83 ? -2.753 -8.037 -9.208 1.00 94.75 83 GLU A C 1
ATOM 634 O O . GLU A 1 83 ? -3.706 -7.728 -8.489 1.00 94.75 83 GLU A O 1
ATOM 639 N N . LEU A 1 84 ? -1.498 -7.969 -8.757 1.00 94.50 84 LEU A N 1
ATOM 640 C CA . LEU A 1 84 ? -1.167 -7.510 -7.411 1.00 94.50 84 LEU A CA 1
ATOM 641 C C . LEU A 1 84 ? -1.486 -6.025 -7.224 1.00 94.50 84 LEU A C 1
ATOM 643 O O . LEU A 1 84 ? -1.955 -5.640 -6.154 1.00 94.50 84 LEU A O 1
ATOM 647 N N . LEU A 1 85 ? -1.276 -5.202 -8.253 1.00 93.12 85 LEU A N 1
ATOM 648 C CA . LEU A 1 85 ? -1.654 -3.789 -8.240 1.00 93.12 85 LEU A CA 1
ATOM 649 C C . LEU A 1 85 ? -3.178 -3.597 -8.220 1.00 93.12 85 LEU A C 1
ATOM 651 O O . LEU A 1 85 ? -3.645 -2.646 -7.592 1.00 93.12 85 LEU A O 1
ATOM 655 N N . ASP A 1 86 ? -3.953 -4.496 -8.835 1.00 93.19 86 ASP A N 1
ATOM 656 C CA . ASP A 1 86 ? -5.421 -4.479 -8.741 1.00 93.19 86 ASP A CA 1
ATOM 657 C C . ASP A 1 86 ? -5.887 -4.883 -7.340 1.00 93.19 86 ASP A C 1
ATOM 659 O O . ASP A 1 86 ? -6.680 -4.178 -6.716 1.00 93.19 86 ASP A O 1
ATOM 663 N N . ARG A 1 87 ? -5.305 -5.950 -6.777 1.00 94.06 87 ARG A N 1
ATOM 664 C CA . ARG A 1 87 ? -5.550 -6.368 -5.384 1.00 94.06 87 ARG A CA 1
ATOM 665 C C . ARG A 1 87 ? -5.139 -5.310 -4.360 1.00 94.06 87 ARG A C 1
ATOM 667 O O . ARG A 1 87 ? -5.643 -5.325 -3.240 1.00 94.06 87 ARG A O 1
ATOM 674 N N . LEU A 1 88 ? -4.226 -4.408 -4.718 1.00 93.06 88 LEU A N 1
ATOM 675 C CA . LEU A 1 88 ? -3.788 -3.318 -3.854 1.00 93.06 88 LEU A CA 1
ATOM 676 C C . LEU A 1 88 ? -4.810 -2.169 -3.783 1.00 93.06 88 LEU A C 1
ATOM 678 O O . LEU A 1 88 ? -4.847 -1.478 -2.767 1.00 93.06 88 LEU A O 1
ATOM 682 N N . GLN A 1 89 ? -5.654 -1.972 -4.807 1.00 90.50 89 GLN A N 1
ATOM 683 C CA . GLN A 1 89 ? -6.572 -0.823 -4.904 1.00 90.50 89 GLN A CA 1
ATOM 684 C C . GLN A 1 89 ? -7.432 -0.580 -3.649 1.00 90.50 89 GLN A C 1
ATOM 686 O O . GLN A 1 89 ? -7.456 0.563 -3.185 1.00 90.50 89 GLN A O 1
ATOM 691 N N . PRO A 1 90 ? -8.063 -1.599 -3.026 1.00 90.81 90 PRO A N 1
ATOM 692 C CA . PRO A 1 90 ? -8.856 -1.396 -1.812 1.00 90.81 90 PRO A CA 1
ATOM 693 C C . PRO A 1 90 ? -8.037 -0.816 -0.651 1.00 90.81 90 PRO A C 1
ATOM 695 O O . PRO A 1 90 ? -8.527 0.013 0.109 1.00 90.81 90 PRO A O 1
ATOM 698 N N . TYR A 1 91 ? -6.760 -1.192 -0.536 1.00 92.56 91 TYR A N 1
ATOM 699 C CA . TYR A 1 91 ? -5.866 -0.662 0.495 1.00 92.56 91 TYR A CA 1
ATOM 700 C C . TYR A 1 91 ? -5.451 0.785 0.218 1.00 92.56 91 TYR A C 1
ATOM 702 O O . TYR A 1 91 ? -5.197 1.540 1.156 1.00 92.56 91 TYR A O 1
ATOM 710 N N . LEU A 1 92 ? -5.384 1.189 -1.054 1.00 89.81 92 LEU A N 1
ATOM 711 C CA . LEU A 1 92 ? -5.093 2.574 -1.431 1.00 89.81 92 LEU A CA 1
ATOM 712 C C . LEU A 1 92 ? -6.293 3.489 -1.183 1.00 89.81 92 LEU A C 1
ATOM 714 O O . LEU A 1 92 ? -6.104 4.611 -0.713 1.00 89.81 92 LEU A O 1
ATOM 718 N N . ALA A 1 93 ? -7.504 2.994 -1.449 1.00 87.12 93 ALA A N 1
ATOM 719 C CA . ALA A 1 93 ? -8.743 3.668 -1.073 1.00 87.12 93 ALA A CA 1
ATOM 720 C C . ALA A 1 93 ? -8.810 3.849 0.450 1.00 87.12 93 ALA A C 1
ATOM 722 O O . ALA A 1 93 ? -8.918 4.978 0.927 1.00 87.12 93 ALA A O 1
ATOM 723 N N . LEU A 1 94 ? -8.576 2.770 1.207 1.00 88.44 94 LEU A N 1
ATOM 724 C CA . LEU A 1 94 ? -8.512 2.829 2.666 1.00 88.44 94 LEU A CA 1
ATOM 725 C C . LEU A 1 94 ? -7.434 3.808 3.158 1.00 88.44 94 LEU A C 1
ATOM 727 O O . LEU A 1 94 ? -7.672 4.585 4.074 1.00 88.44 94 LEU A O 1
ATOM 731 N N . ARG A 1 95 ? -6.251 3.850 2.530 1.00 89.00 95 ARG A N 1
ATOM 732 C CA . ARG A 1 95 ? -5.215 4.847 2.857 1.00 89.00 95 ARG A CA 1
ATOM 733 C C . ARG A 1 95 ? -5.717 6.280 2.682 1.00 89.00 95 ARG A C 1
ATOM 735 O O . ARG A 1 95 ? -5.343 7.137 3.476 1.00 89.00 95 ARG A O 1
ATOM 742 N N . ALA A 1 96 ? -6.485 6.569 1.633 1.00 83.50 96 ALA A N 1
ATOM 743 C CA . ALA A 1 96 ? -7.028 7.907 1.409 1.00 83.50 96 ALA A CA 1
ATOM 744 C C . ALA A 1 96 ? -8.047 8.280 2.496 1.00 83.50 96 ALA A C 1
ATOM 746 O O . ALA A 1 96 ? -7.972 9.378 3.042 1.00 83.50 96 ALA A O 1
ATOM 747 N N . GLU A 1 97 ? -8.926 7.346 2.861 1.00 84.00 97 GLU A N 1
ATOM 748 C CA . GLU A 1 97 ? -9.908 7.518 3.937 1.00 84.00 97 GLU A CA 1
ATOM 749 C C . GLU A 1 97 ? -9.225 7.740 5.290 1.00 84.00 97 GLU A C 1
ATOM 751 O O . GLU A 1 97 ? -9.529 8.707 5.980 1.00 84.00 97 GLU A O 1
ATOM 756 N N . LEU A 1 98 ? -8.234 6.913 5.637 1.00 86.38 98 LEU A N 1
ATOM 757 C CA . LEU A 1 98 ? -7.489 7.026 6.892 1.00 86.38 98 LEU A CA 1
ATOM 758 C C . LEU A 1 98 ? -6.641 8.305 6.972 1.00 86.38 98 LEU A C 1
ATOM 760 O O . LEU A 1 98 ? -6.497 8.878 8.046 1.00 86.38 98 LE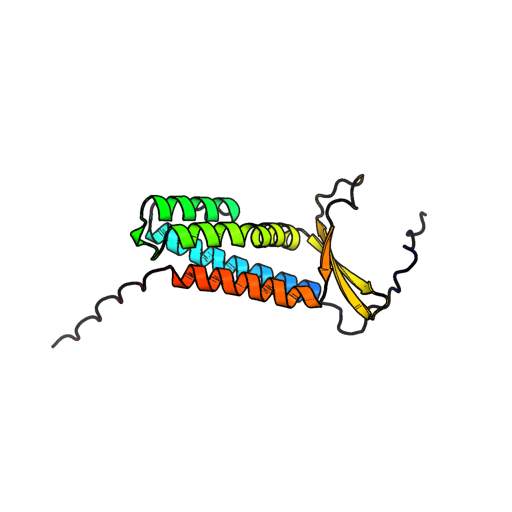U A O 1
ATOM 764 N N . ALA A 1 99 ? -6.072 8.772 5.856 1.00 83.69 99 ALA A N 1
ATOM 765 C CA . ALA A 1 99 ? -5.242 9.981 5.837 1.00 83.69 99 ALA A CA 1
ATOM 766 C C . ALA A 1 99 ? -6.043 11.280 6.038 1.00 83.69 99 ALA A C 1
ATOM 768 O O . ALA A 1 99 ? -5.463 12.303 6.403 1.00 83.69 99 ALA A O 1
ATOM 769 N N . HIS A 1 100 ? -7.350 11.249 5.774 1.00 76.12 100 HIS A N 1
ATOM 770 C CA . HIS A 1 100 ? -8.245 12.407 5.860 1.00 76.12 100 HIS A CA 1
ATOM 771 C C . HIS A 1 100 ? -9.392 12.207 6.862 1.00 76.12 100 HIS A C 1
ATOM 773 O O . HIS A 1 100 ? -10.298 13.042 6.936 1.00 76.12 100 HIS A O 1
ATOM 779 N N . GLY A 1 101 ? -9.369 11.096 7.598 1.00 75.12 101 GLY A N 1
ATOM 780 C CA . GLY A 1 101 ? -10.421 10.684 8.512 1.00 75.12 101 GLY A CA 1
ATOM 781 C C . GLY A 1 101 ? -10.117 11.039 9.963 1.00 75.12 101 GLY A C 1
ATOM 782 O O . GLY A 1 101 ? -8.979 10.929 10.417 1.00 75.12 101 GLY A O 1
ATOM 783 N N . CYS A 1 102 ? -11.151 11.418 10.706 1.00 74.44 102 CYS A N 1
ATOM 784 C CA . CYS A 1 102 ? -11.132 11.416 12.164 1.00 74.44 102 CYS A CA 1
ATOM 785 C C . CYS A 1 102 ? -11.581 10.041 12.673 1.00 74.44 102 CYS A C 1
ATOM 787 O O . CYS A 1 102 ? -12.527 9.460 12.136 1.00 74.44 102 CYS A O 1
ATOM 789 N N . SER A 1 103 ? -10.912 9.519 13.700 1.00 80.50 103 SER A N 1
ATOM 790 C CA . SER A 1 103 ? -11.253 8.252 14.349 1.00 80.50 103 SER A CA 1
ATOM 791 C C . SER A 1 103 ? -12.222 8.462 15.512 1.00 80.50 103 SER A C 1
ATOM 793 O O . SER A 1 103 ? -12.030 9.330 16.357 1.00 80.50 103 SER A O 1
ATOM 795 N N . THR A 1 104 ? -13.242 7.612 15.596 1.00 80.44 104 THR A N 1
ATOM 796 C CA . THR A 1 104 ? -14.054 7.405 16.801 1.00 80.44 104 THR A CA 1
ATOM 797 C C . THR A 1 104 ? -14.004 5.928 17.168 1.00 80.44 104 THR A C 1
ATOM 799 O O . THR A 1 104 ? -14.178 5.069 16.307 1.00 80.44 104 THR A O 1
ATOM 802 N N . THR A 1 105 ? -13.773 5.615 18.442 1.00 81.94 105 THR A N 1
ATOM 803 C CA . THR A 1 105 ? -13.786 4.229 18.931 1.00 81.94 105 THR A CA 1
ATOM 804 C C . THR A 1 105 ? -15.085 3.965 19.675 1.00 81.94 105 THR A C 1
ATOM 806 O O . THR A 1 105 ? -15.424 4.688 20.608 1.00 81.94 105 THR A O 1
ATOM 809 N N . LEU A 1 106 ? -15.795 2.917 19.271 1.00 82.25 106 LEU A N 1
ATOM 810 C CA . LEU A 1 106 ? -16.973 2.398 19.951 1.00 82.25 106 LEU A CA 1
ATOM 811 C C . LEU A 1 106 ? -16.668 1.018 20.535 1.00 82.25 106 LEU A C 1
ATOM 813 O O . LEU A 1 106 ? -15.877 0.254 19.979 1.00 82.25 106 LEU A O 1
ATOM 817 N N . THR A 1 107 ? -17.345 0.681 21.626 1.00 82.50 107 THR A N 1
ATOM 818 C CA . THR A 1 107 ? -17.341 -0.666 22.200 1.00 82.50 107 THR A CA 1
ATOM 819 C C . THR A 1 107 ? -18.701 -1.296 21.908 1.00 82.50 107 THR A C 1
ATOM 821 O O . THR A 1 107 ? -19.734 -0.702 22.207 1.00 82.50 107 THR A O 1
ATOM 824 N N . SER A 1 108 ? -18.707 -2.463 21.266 1.00 80.44 108 SER A N 1
ATOM 825 C CA . SER A 1 108 ? -19.926 -3.253 21.041 1.00 80.44 108 SER A CA 1
ATOM 826 C C . SER A 1 108 ? -20.423 -3.906 22.334 1.00 80.44 108 SER A C 1
ATOM 828 O O . SER A 1 108 ? -19.677 -3.995 23.309 1.00 80.44 108 SER A O 1
ATOM 830 N N . GLU A 1 109 ? -21.661 -4.404 22.328 1.00 79.88 109 GLU A N 1
ATOM 831 C CA . GLU A 1 109 ? -22.263 -5.118 23.468 1.00 79.88 109 GLU A CA 1
ATOM 832 C C . GLU A 1 109 ? -21.434 -6.342 23.902 1.00 79.88 109 GLU A C 1
ATOM 834 O O . GLU A 1 109 ? -21.302 -6.606 25.094 1.00 79.88 109 GLU A O 1
ATOM 839 N N . ASP A 1 110 ? -20.768 -7.009 22.953 1.00 81.06 110 ASP A N 1
ATOM 840 C CA . ASP A 1 110 ? -19.864 -8.143 23.205 1.00 81.06 110 ASP A CA 1
ATOM 841 C C . ASP A 1 110 ? -18.464 -7.717 23.700 1.00 81.06 110 ASP A C 1
ATOM 843 O O . ASP A 1 110 ? -17.534 -8.524 23.752 1.00 81.06 110 ASP A O 1
ATOM 847 N N . GLY A 1 111 ? -18.252 -6.428 23.981 1.00 78.94 111 GLY A N 1
ATOM 848 C CA . GLY A 1 111 ? -16.965 -5.874 24.411 1.00 78.94 111 GLY A CA 1
ATOM 849 C C . GLY A 1 111 ? -15.927 -5.710 23.294 1.00 78.94 111 GLY A C 1
ATOM 850 O O . GLY A 1 111 ? -14.817 -5.245 23.556 1.00 78.94 111 GLY A O 1
ATOM 851 N N . LYS A 1 112 ? -16.255 -6.050 22.038 1.00 81.75 112 LYS A N 1
ATOM 852 C CA . LYS A 1 112 ? -15.348 -5.855 20.892 1.00 81.75 112 LYS A CA 1
ATOM 853 C C . LYS A 1 112 ? -15.277 -4.389 20.491 1.00 81.75 112 LYS A C 1
ATOM 855 O O . LYS A 1 112 ? -16.313 -3.718 20.442 1.00 81.75 112 LYS A O 1
ATOM 860 N N . ARG A 1 113 ? -14.084 -3.916 20.128 1.00 83.88 113 ARG A N 1
ATOM 861 C CA . ARG A 1 113 ? -13.879 -2.541 19.661 1.00 83.88 113 ARG A CA 1
ATOM 862 C C . ARG A 1 113 ? -14.189 -2.390 18.173 1.00 83.88 113 ARG A C 1
ATOM 864 O O . ARG A 1 113 ? -13.840 -3.238 17.349 1.00 83.88 113 ARG A O 1
ATOM 871 N N . ILE A 1 114 ? -14.843 -1.282 17.850 1.00 84.25 114 ILE A N 1
ATOM 872 C CA . ILE A 1 114 ? -15.201 -0.860 16.500 1.00 84.25 114 ILE A CA 1
ATOM 873 C C . ILE A 1 114 ? -14.618 0.533 16.284 1.00 84.25 114 ILE A C 1
ATOM 875 O O . ILE A 1 114 ? -14.911 1.461 17.035 1.00 84.25 114 ILE A O 1
ATOM 879 N N . TYR A 1 115 ? -13.809 0.680 15.245 1.00 84.44 115 TYR A N 1
ATOM 880 C CA . TYR A 1 115 ? -13.214 1.943 14.839 1.00 84.44 115 TYR A CA 1
ATOM 881 C C . TYR A 1 115 ? -14.005 2.518 13.673 1.00 84.44 115 TYR A C 1
ATOM 883 O O . TYR A 1 115 ? -14.172 1.874 12.637 1.00 84.44 115 TYR A O 1
ATOM 891 N N . LEU A 1 116 ? -14.505 3.731 13.858 1.00 82.56 116 LEU A N 1
ATOM 892 C CA . LEU A 1 116 ? -15.192 4.503 12.839 1.00 82.56 116 LEU A CA 1
ATOM 893 C C . LEU A 1 116 ? -14.242 5.574 12.327 1.00 82.56 116 LEU A C 1
ATOM 895 O O . LEU A 1 116 ? -13.759 6.389 13.110 1.00 82.56 116 LEU A O 1
ATOM 899 N N . PHE A 1 117 ? -13.999 5.581 11.024 1.00 80.94 117 PHE A N 1
ATOM 900 C CA . PHE A 1 117 ? -13.247 6.631 10.353 1.00 80.94 117 PHE A CA 1
ATOM 901 C C . PHE A 1 117 ? -14.209 7.490 9.538 1.00 80.94 117 PHE A C 1
ATOM 903 O O . PHE A 1 117 ? -14.881 6.992 8.633 1.00 80.94 117 PHE A O 1
ATOM 910 N N . GLU A 1 118 ? -14.286 8.773 9.887 1.00 75.12 118 GLU A N 1
ATOM 911 C CA . GLU A 1 118 ? -15.167 9.755 9.253 1.00 75.12 118 GLU A CA 1
ATOM 912 C C . GLU A 1 118 ? -14.332 10.798 8.507 1.00 75.12 118 GLU A C 1
ATOM 914 O O . GLU A 1 118 ? -13.502 11.481 9.104 1.00 75.12 118 GLU A O 1
ATOM 919 N N . THR A 1 119 ? -14.534 10.946 7.197 1.00 68.81 119 THR A N 1
ATOM 920 C CA . THR A 1 119 ? -13.832 11.968 6.404 1.00 68.81 119 THR A CA 1
ATOM 921 C C . THR A 1 119 ? -14.518 13.329 6.514 1.00 68.81 119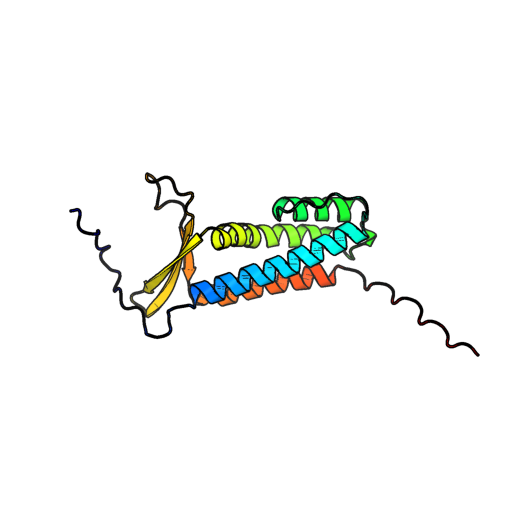 THR A C 1
ATOM 923 O O . THR A 1 119 ? -15.726 13.431 6.293 1.00 68.81 119 THR A O 1
ATOM 926 N N . ALA A 1 120 ? -13.745 14.395 6.744 1.00 57.38 120 ALA A N 1
ATOM 927 C CA . ALA A 1 120 ? -14.257 15.768 6.879 1.00 57.38 120 ALA A CA 1
ATOM 928 C C . ALA A 1 120 ? -14.979 16.312 5.625 1.00 57.38 120 ALA A C 1
ATOM 930 O O . ALA A 1 120 ? -15.731 17.280 5.704 1.00 57.38 120 ALA A O 1
ATOM 931 N N . SER A 1 121 ? -14.782 15.686 4.462 1.00 56.09 121 SER A N 1
ATOM 932 C CA . SER A 1 121 ? -15.469 15.998 3.201 1.00 56.09 121 SER A CA 1
ATOM 933 C C . SER A 1 121 ? -16.943 15.564 3.166 1.00 56.09 121 SER A C 1
ATOM 935 O O . SER A 1 121 ? -17.634 15.840 2.182 1.00 56.09 121 SER A O 1
ATOM 937 N N . ALA A 1 122 ? -17.457 14.915 4.215 1.00 50.53 122 ALA A N 1
ATOM 938 C CA . ALA A 1 122 ? -18.877 14.620 4.339 1.00 50.53 122 ALA A CA 1
ATOM 939 C C . ALA A 1 122 ? -19.676 15.929 4.483 1.00 50.53 122 ALA A C 1
ATOM 941 O O . ALA A 1 122 ? -19.691 16.570 5.531 1.00 50.53 122 ALA A O 1
ATOM 942 N N . CYS A 1 123 ? -20.345 16.330 3.398 1.00 42.97 123 CYS A N 1
ATOM 943 C CA . CYS A 1 123 ? -21.333 17.407 3.382 1.00 42.97 123 CYS A CA 1
ATOM 944 C C . CYS A 1 123 ? -22.257 17.296 4.618 1.00 42.97 123 CYS A C 1
ATOM 946 O O . CYS A 1 123 ? -22.703 16.181 4.908 1.00 42.97 123 CYS A O 1
ATOM 948 N N . PRO A 1 124 ? -22.600 18.394 5.325 1.00 50.28 124 PRO A N 1
ATOM 949 C CA . PRO A 1 124 ? -23.383 18.342 6.570 1.00 50.28 124 PRO A CA 1
ATOM 950 C C . PRO A 1 124 ? -24.715 17.582 6.458 1.00 50.28 124 PRO A C 1
ATOM 952 O O . PRO A 1 124 ? -25.208 17.042 7.442 1.00 50.28 124 PRO A O 1
ATOM 955 N N . ALA A 1 125 ? -25.280 17.481 5.251 1.00 52.94 125 ALA A N 1
ATOM 956 C CA . ALA A 1 125 ? -26.501 16.724 4.973 1.00 52.94 125 ALA A CA 1
ATOM 957 C C . ALA A 1 125 ? -26.308 15.188 4.933 1.00 52.94 125 ALA A C 1
ATOM 959 O O . ALA A 1 125 ? -27.287 14.438 4.890 1.00 52.94 125 ALA A O 1
ATOM 960 N N . HIS A 1 126 ? -25.067 14.689 4.903 1.00 45.22 126 HIS A N 1
ATOM 961 C CA . HIS A 1 126 ? -24.728 13.291 4.617 1.00 45.22 126 HIS A CA 1
ATOM 962 C C . HIS A 1 126 ? -23.606 12.712 5.506 1.00 45.22 126 HIS A C 1
ATOM 964 O O . HIS A 1 126 ? -22.910 11.793 5.081 1.00 45.22 126 HIS A O 1
ATOM 970 N N . LEU A 1 127 ? -23.475 13.166 6.756 1.00 45.59 127 LEU A N 1
ATOM 971 C CA . LEU A 1 127 ? -22.471 12.681 7.729 1.00 45.59 127 LEU A CA 1
ATOM 972 C C . LEU A 1 127 ? -22.464 11.149 7.939 1.00 45.59 127 LEU A C 1
ATOM 974 O O . LEU A 1 127 ? -21.433 10.554 8.221 1.00 45.59 127 LEU A O 1
ATOM 978 N N . TRP A 1 128 ? -23.597 10.481 7.726 1.00 44.69 128 TRP A N 1
ATOM 979 C CA . TRP A 1 128 ? -23.730 9.019 7.747 1.00 44.69 128 TRP A CA 1
ATOM 980 C C . TRP A 1 128 ? -23.185 8.258 6.521 1.00 44.69 128 TRP A C 1
ATOM 982 O O . TRP A 1 128 ? -23.091 7.035 6.586 1.00 44.69 128 TRP A O 1
ATOM 992 N N . LYS A 1 129 ? -22.856 8.921 5.399 1.00 49.31 129 LYS A N 1
ATOM 993 C CA . LYS A 1 129 ? -22.571 8.243 4.113 1.00 49.31 129 LYS A CA 1
ATOM 994 C C . LYS A 1 129 ? -21.107 7.867 3.875 1.00 49.31 129 LYS A C 1
ATOM 996 O O . LYS A 1 129 ? -20.855 7.105 2.949 1.00 49.31 129 LYS A O 1
ATOM 1001 N N . VAL A 1 130 ? -20.154 8.356 4.668 1.00 55.22 130 VAL A N 1
ATOM 1002 C CA . VAL A 1 130 ? -18.728 8.015 4.494 1.00 55.22 130 VAL A CA 1
ATOM 1003 C C . VAL A 1 130 ? -18.136 7.635 5.844 1.00 55.22 130 VAL A C 1
ATOM 1005 O O . VAL A 1 130 ? -17.387 8.390 6.459 1.00 55.22 130 VAL A O 1
ATOM 1008 N N . ARG A 1 131 ? -18.569 6.473 6.337 1.00 67.00 131 ARG A N 1
ATOM 1009 C CA . ARG A 1 131 ? -18.039 5.849 7.547 1.00 67.00 131 ARG A CA 1
ATOM 1010 C C . ARG A 1 131 ? -17.338 4.570 7.150 1.00 67.00 131 ARG A C 1
ATOM 1012 O O . ARG A 1 131 ? -18.000 3.608 6.761 1.00 67.00 131 ARG A O 1
ATOM 1019 N N . THR A 1 132 ? -16.024 4.551 7.289 1.00 82.56 132 THR A N 1
ATOM 1020 C CA . THR A 1 132 ? -15.281 3.299 7.189 1.00 82.56 132 THR A CA 1
ATOM 1021 C C . THR A 1 132 ? -15.268 2.670 8.564 1.00 82.56 132 THR A C 1
ATOM 1023 O O . THR A 1 132 ? -14.752 3.242 9.524 1.00 82.56 132 THR A O 1
ATOM 1026 N N . VAL A 1 133 ? -15.916 1.515 8.665 1.00 85.44 133 VAL A N 1
ATOM 1027 C CA . VAL A 1 133 ? -16.042 0.752 9.904 1.00 85.44 133 VAL A CA 1
ATOM 1028 C C . VAL A 1 133 ? -15.001 -0.353 9.873 1.00 85.44 133 VAL A C 1
ATOM 1030 O O . VAL A 1 133 ? -15.014 -1.175 8.963 1.00 85.44 133 VAL A O 1
ATOM 1033 N N . ILE A 1 134 ? -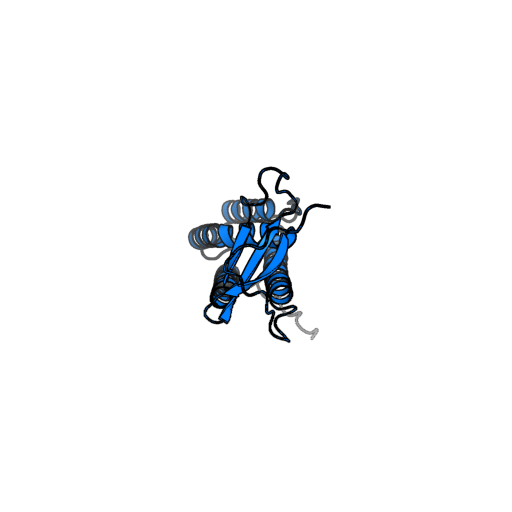14.107 -0.366 10.857 1.00 86.62 134 ILE A N 1
ATOM 1034 C CA . ILE A 1 134 ? -13.080 -1.398 11.011 1.00 86.62 134 ILE A CA 1
ATOM 1035 C C . ILE A 1 134 ? -13.218 -1.992 12.401 1.00 86.62 134 ILE A C 1
ATOM 1037 O O . ILE A 1 134 ? -13.118 -1.287 13.404 1.00 86.62 134 ILE A O 1
ATOM 1041 N N . ARG A 1 135 ? -13.436 -3.299 12.477 1.00 87.50 135 ARG A N 1
ATOM 1042 C CA . ARG A 1 135 ? -13.447 -4.022 13.748 1.00 87.50 135 ARG A CA 1
ATOM 1043 C C . ARG A 1 135 ? -12.021 -4.332 14.194 1.00 87.50 135 ARG A C 1
ATOM 1045 O O . ARG A 1 135 ? -11.099 -4.445 13.387 1.00 87.50 135 ARG A O 1
ATOM 1052 N N . GLU A 1 136 ? -11.827 -4.477 15.498 1.00 85.44 136 GLU A N 1
ATOM 1053 C CA . GLU A 1 136 ? -10.510 -4.766 16.075 1.00 85.44 136 GLU A CA 1
ATOM 1054 C C . GLU A 1 136 ? -9.855 -6.037 15.511 1.00 85.44 136 GLU A C 1
ATOM 1056 O O . GLU A 1 136 ? -8.653 -6.052 15.242 1.00 85.44 136 GLU A O 1
ATOM 1061 N N . ASP A 1 137 ? -10.641 -7.080 15.256 1.00 87.62 137 ASP A N 1
ATOM 1062 C CA . ASP A 1 137 ? -10.179 -8.331 14.651 1.00 87.62 137 ASP A CA 1
ATOM 1063 C C . ASP A 1 137 ? -9.798 -8.186 13.165 1.00 87.62 137 ASP A C 1
ATOM 1065 O O . ASP A 1 137 ? -8.948 -8.928 12.661 1.00 87.62 137 ASP A O 1
ATOM 1069 N N . GLU A 1 138 ? -10.340 -7.184 12.470 1.00 89.56 138 GLU A N 1
ATOM 1070 C CA . GLU A 1 138 ? -10.042 -6.901 11.063 1.00 89.56 138 GLU A CA 1
ATOM 1071 C C . GLU A 1 138 ? -8.715 -6.156 10.876 1.00 89.56 138 GLU A C 1
ATOM 1073 O O . GLU A 1 138 ? -8.058 -6.328 9.846 1.00 89.56 138 GLU A O 1
ATOM 1078 N N . ILE A 1 139 ? -8.250 -5.392 11.874 1.00 89.38 139 ILE A N 1
ATOM 1079 C CA . ILE A 1 139 ? -6.991 -4.625 11.798 1.00 89.38 139 ILE A CA 1
ATOM 1080 C C . ILE A 1 139 ? -5.810 -5.520 11.409 1.00 89.38 139 ILE A C 1
ATOM 1082 O O . ILE A 1 139 ? -5.034 -5.203 10.498 1.00 89.38 139 ILE A O 1
ATOM 1086 N N . ALA A 1 140 ? -5.671 -6.661 12.086 1.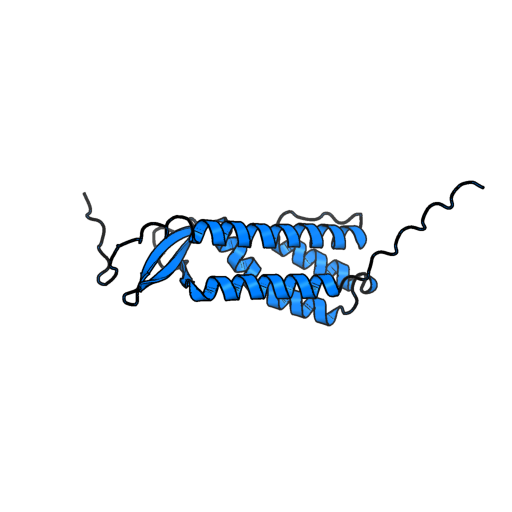00 87.44 140 ALA A N 1
ATOM 1087 C CA . ALA A 1 140 ? -4.578 -7.590 11.829 1.00 87.44 140 ALA A CA 1
ATOM 1088 C C . ALA A 1 140 ? -4.681 -8.214 10.429 1.00 87.44 140 ALA A C 1
ATOM 1090 O O . ALA A 1 140 ? -3.662 -8.469 9.784 1.00 87.44 140 ALA A O 1
ATOM 1091 N N . VAL A 1 141 ? -5.901 -8.456 9.943 1.00 92.12 141 VAL A N 1
ATOM 1092 C CA . VAL A 1 141 ? -6.155 -8.995 8.600 1.00 92.12 141 VAL A CA 1
ATOM 1093 C C . VAL A 1 141 ? -5.7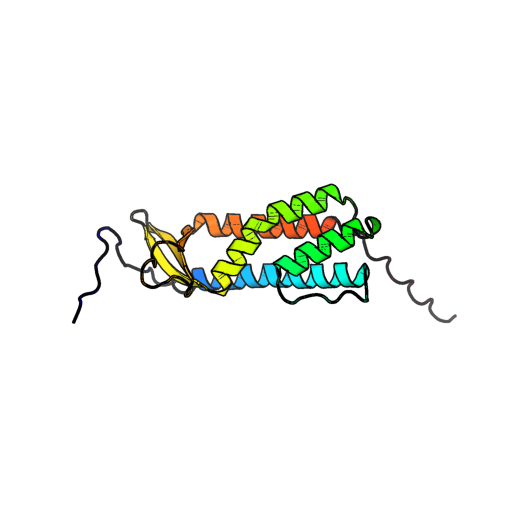76 -7.970 7.534 1.00 92.12 141 VAL A C 1
ATOM 1095 O O . VAL A 1 141 ? -5.014 -8.299 6.624 1.00 92.12 141 VAL A O 1
ATOM 1098 N N . LEU A 1 142 ? -6.212 -6.718 7.689 1.00 92.50 142 LEU A N 1
ATOM 1099 C CA . LEU A 1 142 ? -5.903 -5.622 6.771 1.00 92.50 142 LEU A CA 1
ATOM 1100 C C . LEU A 1 142 ? -4.394 -5.385 6.668 1.00 92.50 142 LEU A C 1
ATOM 1102 O O . LEU A 1 142 ? -3.840 -5.343 5.568 1.00 92.50 142 LEU A O 1
ATOM 1106 N N . TYR A 1 143 ? -3.706 -5.294 7.808 1.00 89.69 143 TYR A N 1
ATOM 1107 C CA . TYR A 1 143 ? -2.267 -5.044 7.822 1.00 89.69 143 TYR A CA 1
ATOM 1108 C C . TYR A 1 143 ? -1.457 -6.211 7.234 1.00 89.69 143 TYR A C 1
ATOM 1110 O O . TYR A 1 143 ? -0.493 -5.988 6.490 1.00 89.69 143 TYR A O 1
ATOM 1118 N N . ARG A 1 144 ? -1.847 -7.462 7.530 1.00 92.00 144 ARG A N 1
ATOM 1119 C CA . ARG A 1 144 ? -1.213 -8.654 6.942 1.00 92.00 144 ARG A CA 1
ATOM 1120 C C . ARG A 1 144 ? -1.438 -8.724 5.437 1.00 92.00 144 ARG A C 1
ATOM 1122 O O . ARG A 1 144 ? -0.470 -8.941 4.717 1.00 92.00 144 ARG A O 1
ATOM 1129 N N . GLY A 1 145 ? -2.662 -8.477 4.969 1.00 93.94 145 GLY A N 1
ATOM 1130 C CA . GLY A 1 145 ? -2.992 -8.478 3.543 1.00 93.94 145 GLY A CA 1
ATOM 1131 C C . GLY A 1 145 ? -2.194 -7.435 2.757 1.00 93.94 145 GLY A C 1
ATOM 1132 O O . GLY A 1 145 ? -1.543 -7.778 1.770 1.00 93.94 145 GLY A O 1
ATOM 1133 N N . LEU A 1 146 ? -2.133 -6.193 3.256 1.00 94.62 146 LEU A N 1
ATOM 1134 C CA . LEU A 1 146 ? -1.303 -5.138 2.664 1.00 94.62 146 LEU A CA 1
ATOM 1135 C C . LEU A 1 146 ? 0.176 -5.550 2.616 1.00 94.62 146 LEU A C 1
ATOM 1137 O O . LEU A 1 146 ? 0.835 -5.435 1.582 1.00 94.62 146 LEU A O 1
ATOM 1141 N N . SER A 1 147 ? 0.704 -6.048 3.736 1.00 93.88 147 SER A N 1
ATOM 1142 C CA . SER A 1 147 ? 2.108 -6.458 3.832 1.00 93.88 147 SER A CA 1
ATOM 1143 C C . SER A 1 147 ? 2.439 -7.606 2.881 1.00 93.88 147 SER A C 1
ATOM 1145 O O . SER A 1 147 ? 3.502 -7.591 2.263 1.00 93.88 147 SER A O 1
ATOM 1147 N N . GLN A 1 148 ? 1.535 -8.575 2.741 1.00 96.06 148 GLN A N 1
ATOM 1148 C CA . GLN A 1 148 ? 1.691 -9.695 1.825 1.00 96.06 148 GLN A CA 1
ATOM 1149 C C . GLN A 1 148 ? 1.764 -9.211 0.374 1.00 96.06 148 GLN A C 1
ATOM 1151 O O . GLN A 1 148 ? 2.729 -9.537 -0.311 1.00 96.06 148 GLN A O 1
ATOM 1156 N N . ILE A 1 149 ? 0.817 -8.379 -0.070 1.00 95.06 149 ILE A N 1
ATOM 1157 C CA . ILE A 1 149 ? 0.802 -7.856 -1.446 1.00 95.06 149 ILE A CA 1
ATOM 1158 C C . ILE A 1 149 ? 2.075 -7.053 -1.739 1.00 95.06 149 ILE A C 1
ATOM 1160 O O . ILE A 1 149 ? 2.707 -7.261 -2.773 1.00 95.06 149 ILE A O 1
ATOM 1164 N N . ILE A 1 150 ? 2.499 -6.178 -0.819 1.00 94.25 150 ILE A N 1
ATOM 1165 C CA . ILE A 1 150 ? 3.737 -5.395 -0.974 1.00 94.25 150 ILE A CA 1
ATOM 1166 C C . ILE A 1 150 ? 4.961 -6.310 -1.084 1.00 94.25 150 ILE A C 1
ATOM 1168 O O . ILE A 1 150 ? 5.848 -6.062 -1.902 1.00 94.25 150 ILE A O 1
ATOM 1172 N N . ASN A 1 151 ? 5.039 -7.352 -0.258 1.00 94.62 151 ASN A N 1
ATOM 1173 C CA . ASN A 1 151 ? 6.159 -8.287 -0.292 1.00 94.62 151 ASN A CA 1
ATOM 1174 C C . ASN A 1 151 ? 6.172 -9.096 -1.594 1.00 94.62 151 ASN A C 1
ATOM 1176 O O . ASN A 1 151 ? 7.231 -9.225 -2.203 1.00 94.62 151 ASN A O 1
ATOM 1180 N N . GLU A 1 152 ? 5.013 -9.576 -2.050 1.00 94.62 152 GLU A N 1
ATOM 1181 C CA . GLU A 1 152 ? 4.879 -10.268 -3.335 1.00 94.62 152 GLU A CA 1
ATOM 1182 C C . GLU A 1 152 ? 5.293 -9.354 -4.498 1.00 94.62 152 GLU A C 1
ATOM 1184 O O . GLU A 1 152 ? 6.065 -9.781 -5.353 1.00 94.62 152 GLU A O 1
ATOM 1189 N N . LEU A 1 153 ? 4.883 -8.078 -4.494 1.00 93.00 153 LEU A N 1
ATOM 1190 C CA . LEU A 1 153 ? 5.310 -7.084 -5.489 1.00 93.00 153 LEU A CA 1
ATOM 1191 C C . LEU A 1 153 ? 6.830 -6.882 -5.487 1.00 93.00 153 LEU A C 1
ATOM 1193 O O . LEU A 1 153 ? 7.454 -6.868 -6.545 1.00 93.00 153 LEU A O 1
ATOM 1197 N N . ARG A 1 154 ? 7.451 -6.776 -4.307 1.00 91.75 154 ARG A N 1
ATOM 1198 C CA . ARG A 1 154 ? 8.913 -6.632 -4.182 1.00 91.75 154 ARG A CA 1
ATOM 1199 C C . ARG A 1 154 ? 9.668 -7.859 -4.687 1.00 91.75 154 ARG A C 1
ATOM 1201 O O . ARG A 1 154 ? 10.743 -7.712 -5.259 1.00 91.75 154 ARG A O 1
ATOM 1208 N N . GLN A 1 155 ? 9.113 -9.056 -4.505 1.00 93.00 155 GLN A N 1
ATOM 1209 C CA . GLN A 1 155 ? 9.694 -10.295 -5.031 1.00 93.00 155 GLN A CA 1
ATOM 1210 C C . GLN A 1 155 ? 9.652 -10.362 -6.562 1.00 93.00 155 GLN A C 1
ATOM 1212 O O . GLN A 1 155 ? 10.454 -11.088 -7.152 1.00 93.00 155 GLN A O 1
ATOM 1217 N N . GLN A 1 156 ? 8.768 -9.591 -7.206 1.00 91.44 156 GLN A N 1
ATOM 1218 C CA . GLN A 1 156 ? 8.747 -9.470 -8.662 1.00 91.44 156 GLN A CA 1
ATOM 1219 C C . GLN A 1 156 ? 9.871 -8.589 -9.203 1.00 91.44 156 GLN A C 1
ATOM 1221 O O . GLN A 1 156 ? 10.132 -8.657 -10.394 1.00 91.44 156 GLN A O 1
ATOM 1226 N N . THR A 1 157 ? 10.581 -7.799 -8.395 1.00 86.88 157 THR A N 1
ATOM 1227 C CA . THR A 1 157 ? 11.742 -7.050 -8.896 1.00 86.88 157 THR A CA 1
ATOM 1228 C C . THR A 1 157 ? 12.957 -7.986 -9.026 1.00 86.88 157 THR A C 1
ATOM 1230 O O . THR A 1 157 ? 13.263 -8.743 -8.093 1.00 86.88 157 THR A O 1
ATOM 1233 N N . PRO A 1 158 ? 13.673 -7.989 -10.164 1.00 80.19 158 PRO A N 1
ATOM 1234 C CA . PRO A 1 158 ? 14.951 -8.676 -10.283 1.00 80.19 158 PRO A CA 1
ATOM 1235 C C . PRO A 1 158 ? 15.932 -8.147 -9.228 1.00 80.19 158 PRO A C 1
ATOM 1237 O O . PRO A 1 158 ? 15.885 -6.961 -8.892 1.00 80.19 158 PRO A O 1
ATOM 1240 N N . PRO A 1 159 ? 16.829 -8.986 -8.687 1.00 73.38 159 PRO A N 1
ATOM 1241 C CA . PRO A 1 159 ? 17.916 -8.470 -7.869 1.00 73.38 159 PRO A CA 1
ATOM 1242 C C . PRO A 1 159 ? 18.725 -7.472 -8.706 1.00 73.38 159 PRO A C 1
ATOM 1244 O O . PRO A 1 159 ? 19.105 -7.777 -9.837 1.00 73.38 159 PRO A O 1
ATOM 1247 N N . THR A 1 160 ? 18.984 -6.280 -8.164 1.00 63.28 160 THR A N 1
ATOM 1248 C CA . THR A 1 160 ? 19.902 -5.335 -8.802 1.00 63.28 160 THR A CA 1
ATOM 1249 C C . THR A 1 160 ? 21.239 -6.051 -8.993 1.00 63.28 160 THR A C 1
ATOM 1251 O O . THR A 1 160 ? 21.736 -6.613 -8.010 1.00 63.28 160 THR A O 1
ATOM 1254 N N . PRO A 1 161 ? 21.826 -6.078 -10.204 1.00 56.72 161 PRO A N 1
ATOM 1255 C CA . PRO A 1 161 ? 23.148 -6.654 -10.383 1.00 56.72 161 PRO A CA 1
ATOM 1256 C C . PRO A 1 161 ? 24.087 -5.935 -9.419 1.00 56.72 161 PRO A C 1
ATOM 1258 O O . PRO A 1 161 ? 24.226 -4.713 -9.464 1.00 56.72 161 PRO A O 1
ATOM 1261 N N . SER A 1 162 ? 24.656 -6.686 -8.477 1.00 48.38 162 SER A N 1
ATOM 1262 C CA . SER A 1 162 ? 25.635 -6.161 -7.536 1.00 48.38 162 SER A CA 1
ATOM 1263 C C . SER A 1 162 ? 26.744 -5.508 -8.349 1.00 48.38 162 SER A C 1
ATOM 1265 O O . SER A 1 162 ? 27.381 -6.202 -9.146 1.00 48.38 162 SER A O 1
ATOM 1267 N N . SER A 1 163 ? 26.947 -4.196 -8.180 1.00 48.00 163 SER A N 1
ATOM 1268 C CA . SER A 1 163 ? 28.050 -3.483 -8.826 1.00 48.00 163 SER A CA 1
ATOM 1269 C C . SER A 1 163 ? 29.332 -4.300 -8.671 1.00 48.00 163 SER A C 1
ATOM 1271 O O . SER A 1 163 ? 29.578 -4.811 -7.569 1.00 48.00 163 SER A O 1
ATOM 1273 N N . PRO A 1 164 ? 30.139 -4.460 -9.735 1.00 52.38 164 PRO A N 1
ATOM 1274 C CA . PRO A 1 164 ? 31.388 -5.195 -9.634 1.00 52.38 164 PRO A CA 1
ATOM 1275 C C . PRO A 1 164 ? 32.197 -4.591 -8.489 1.00 52.38 164 PRO A C 1
ATOM 1277 O O . PRO A 1 164 ? 32.455 -3.386 -8.470 1.00 52.38 164 PRO A O 1
ATOM 1280 N N .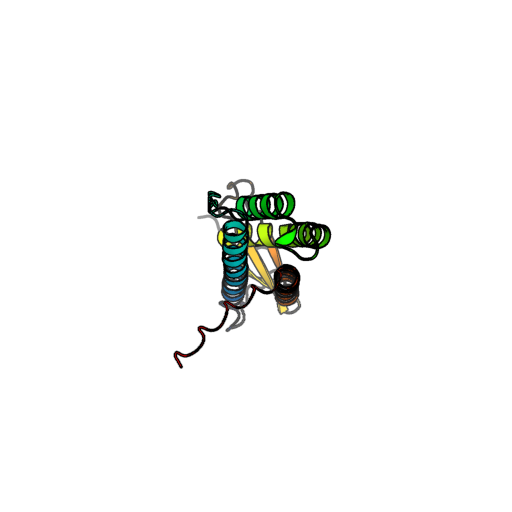 ARG A 1 165 ? 32.540 -5.426 -7.498 1.00 55.47 165 ARG A N 1
ATOM 1281 C CA . ARG A 1 165 ? 33.454 -5.034 -6.422 1.00 55.47 165 ARG A CA 1
ATOM 1282 C C . ARG A 1 165 ? 34.684 -4.423 -7.100 1.00 55.47 165 ARG A C 1
ATOM 1284 O O . ARG A 1 165 ? 35.246 -5.099 -7.969 1.00 55.47 165 ARG A O 1
ATOM 1291 N N . PRO A 1 166 ? 35.096 -3.191 -6.757 1.00 60.50 166 PRO A N 1
ATOM 1292 C CA . PRO A 1 166 ? 36.335 -2.650 -7.289 1.00 60.50 166 PRO A CA 1
ATOM 1293 C C . PRO A 1 166 ? 37.442 -3.654 -6.963 1.00 60.50 166 PRO A C 1
ATOM 1295 O O . PRO A 1 166 ? 37.612 -4.039 -5.802 1.00 60.50 166 PRO A O 1
ATOM 1298 N N . ARG A 1 167 ? 38.122 -4.165 -7.999 1.00 59.00 167 ARG A N 1
ATOM 1299 C CA . ARG A 1 167 ? 39.306 -5.005 -7.802 1.00 59.00 167 ARG A CA 1
ATOM 1300 C C . ARG A 1 167 ? 40.287 -4.171 -6.989 1.00 59.00 167 ARG A C 1
ATOM 1302 O O . ARG A 1 167 ? 40.558 -3.029 -7.357 1.00 59.00 167 ARG A O 1
ATOM 1309 N N . ALA A 1 168 ? 40.758 -4.726 -5.876 1.00 61.25 168 ALA A N 1
ATOM 1310 C CA . ALA A 1 168 ? 41.825 -4.105 -5.112 1.00 61.25 168 ALA A CA 1
ATOM 1311 C C . ALA A 1 168 ? 43.011 -3.838 -6.060 1.00 61.25 168 ALA A C 1
ATOM 1313 O O . ALA A 1 168 ? 43.290 -4.699 -6.904 1.00 61.25 168 ALA A O 1
ATOM 1314 N N . PRO A 1 169 ? 43.657 -2.662 -5.982 1.00 71.44 169 PRO A N 1
ATOM 1315 C CA . PRO A 1 169 ? 44.892 -2.436 -6.717 1.00 71.44 169 PRO A CA 1
ATOM 1316 C C . PRO A 1 169 ? 45.917 -3.491 -6.280 1.00 71.44 169 PRO A C 1
ATOM 1318 O O . PRO A 1 169 ? 46.017 -3.793 -5.089 1.00 71.44 169 PRO A O 1
ATOM 1321 N N . ALA A 1 170 ? 46.573 -4.094 -7.273 1.00 73.25 170 ALA A N 1
ATOM 1322 C CA . ALA A 1 170 ? 47.642 -5.072 -7.089 1.00 73.25 170 ALA A CA 1
ATOM 1323 C C . ALA A 1 170 ? 48.893 -4.430 -6.480 1.00 73.25 170 ALA A C 1
ATOM 1325 O O . ALA A 1 170 ? 49.111 -3.224 -6.743 1.00 73.25 170 ALA A O 1
#

Solvent-accessible surface area (backbone atoms only — not comparable to full-atom values): 10247 Å² total; per-residue (Å²): 135,86,77,82,83,78,66,88,87,58,62,88,64,81,58,92,82,56,76,59,54,67,58,51,50,45,53,53,51,51,50,54,51,49,58,48,51,54,51,50,52,53,53,34,40,72,70,38,77,81,62,84,78,62,89,50,65,72,56,42,53,51,48,40,52,52,36,43,69,78,39,47,82,68,33,76,47,61,69,61,47,53,53,46,54,58,71,41,45,65,58,53,53,49,45,55,48,58,76,53,30,52,79,46,81,45,39,46,95,89,68,48,47,35,36,36,32,38,40,78,84,45,52,89,94,41,66,83,76,52,63,51,76,44,43,61,79,46,52,63,52,54,54,48,52,53,52,48,48,54,50,56,54,56,66,30,41,63,80,74,80,75,73,79,74,78,75,75,86,130

Nearest PDB structures (foldseek):
  1ue6-assembly1_B-2  TM=4.130E-01  e=6.227E+00  Mycobacterium tuberculosis
  1o3x-assembly1_A  TM=2.999E-01  e=5.273E+00  Homo sapiens
  7pkn-assembly1_O  TM=2.725E-01  e=3.576E+00  Homo sapiens